Protein AF-A0A3D5J7H6-F1 (afdb_monomer_lite)

Structure (mmCIF, N/CA/C/O backbone):
data_AF-A0A3D5J7H6-F1
#
_entry.id   AF-A0A3D5J7H6-F1
#
loop_
_atom_site.group_PDB
_atom_site.id
_atom_site.type_symbol
_atom_site.label_atom_id
_atom_site.label_alt_id
_atom_site.label_comp_id
_atom_site.label_asym_id
_atom_site.label_entity_id
_atom_site.label_seq_id
_atom_site.pdbx_PDB_ins_code
_atom_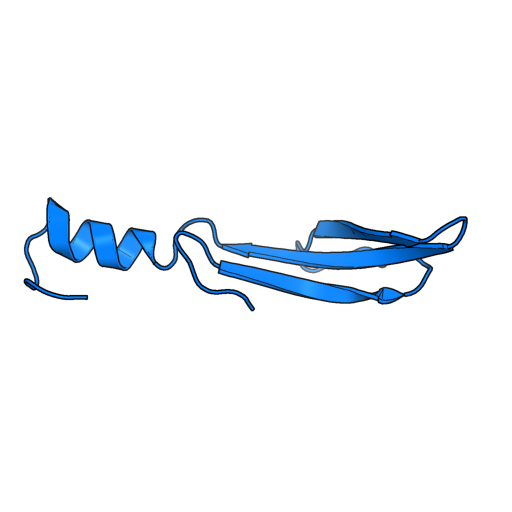site.Cartn_x
_atom_site.Cartn_y
_atom_site.Cartn_z
_atom_site.occupancy
_atom_site.B_iso_or_equiv
_atom_site.auth_seq_id
_atom_site.auth_comp_id
_atom_site.auth_asym_id
_atom_site.auth_atom_id
_atom_site.pdbx_PDB_model_num
ATOM 1 N N . ASN A 1 1 ? 2.989 -5.667 3.213 1.00 71.38 1 ASN A N 1
ATOM 2 C CA . ASN A 1 1 ? 1.855 -4.986 3.868 1.00 71.38 1 ASN A CA 1
ATOM 3 C C . ASN A 1 1 ? 2.374 -4.170 5.018 1.00 71.38 1 ASN A C 1
ATOM 5 O O . ASN A 1 1 ? 2.960 -4.744 5.928 1.00 71.38 1 ASN A O 1
ATOM 9 N N . THR A 1 2 ? 2.175 -2.862 4.959 1.00 83.75 2 THR A N 1
ATOM 10 C CA . THR A 1 2 ? 2.463 -1.958 6.073 1.00 83.75 2 THR A CA 1
ATOM 11 C C . THR A 1 2 ? 1.140 -1.582 6.721 1.00 83.75 2 THR A C 1
ATOM 13 O O . THR A 1 2 ? 0.245 -1.103 6.028 1.00 83.75 2 THR A O 1
ATOM 16 N N . TYR A 1 3 ? 1.010 -1.824 8.026 1.00 88.50 3 TYR A N 1
ATOM 17 C CA . TYR A 1 3 ? -0.221 -1.610 8.786 1.00 88.50 3 TYR A CA 1
ATOM 18 C C . TYR A 1 3 ? -0.081 -0.356 9.655 1.00 88.50 3 TYR A C 1
ATOM 20 O O . TYR A 1 3 ? 0.674 -0.350 10.623 1.00 88.50 3 TYR A O 1
ATOM 28 N N . GLY A 1 4 ? -0.799 0.705 9.294 1.00 92.50 4 GLY A N 1
ATOM 29 C CA . GLY A 1 4 ? -0.904 1.952 10.052 1.00 92.50 4 GLY A CA 1
ATOM 30 C C . GLY A 1 4 ? -2.358 2.416 10.099 1.00 92.50 4 GLY A C 1
ATOM 31 O O . GLY A 1 4 ? -3.265 1.591 10.191 1.00 92.50 4 GLY A O 1
ATOM 32 N N . THR A 1 5 ? -2.605 3.725 9.989 1.00 92.62 5 THR A N 1
ATOM 33 C CA . THR A 1 5 ? -3.968 4.282 9.861 1.00 92.62 5 THR A CA 1
ATOM 34 C C . THR A 1 5 ? -4.753 3.585 8.739 1.00 92.62 5 THR A C 1
ATOM 36 O O . THR A 1 5 ? -5.884 3.153 8.959 1.00 92.62 5 THR A O 1
ATOM 39 N N . GLY A 1 6 ? -4.108 3.393 7.585 1.00 92.38 6 GLY A N 1
ATOM 40 C CA . GLY A 1 6 ? -4.517 2.469 6.524 1.00 92.38 6 GLY A CA 1
ATOM 41 C C . GLY A 1 6 ? -3.534 1.299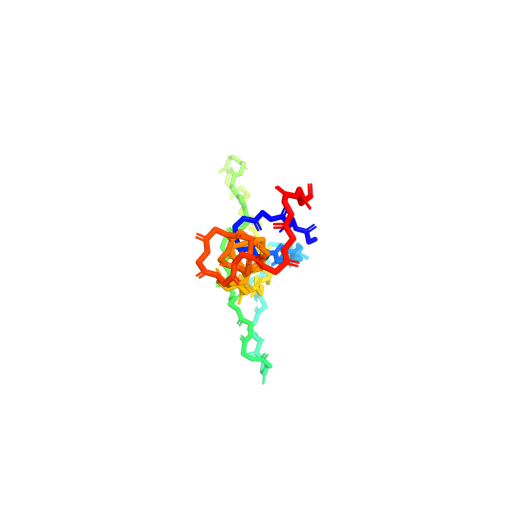 6.384 1.00 92.38 6 GLY A C 1
ATOM 42 O O . GLY A 1 6 ? -2.508 1.250 7.065 1.00 92.38 6 GLY A O 1
ATOM 43 N N . CYS A 1 7 ? -3.836 0.353 5.500 1.00 92.75 7 CYS A N 1
ATOM 44 C CA . CYS A 1 7 ? -2.953 -0.753 5.148 1.00 92.75 7 CYS A CA 1
ATOM 45 C C . CYS A 1 7 ? -2.627 -0.710 3.656 1.00 92.75 7 CYS A C 1
ATOM 47 O O . 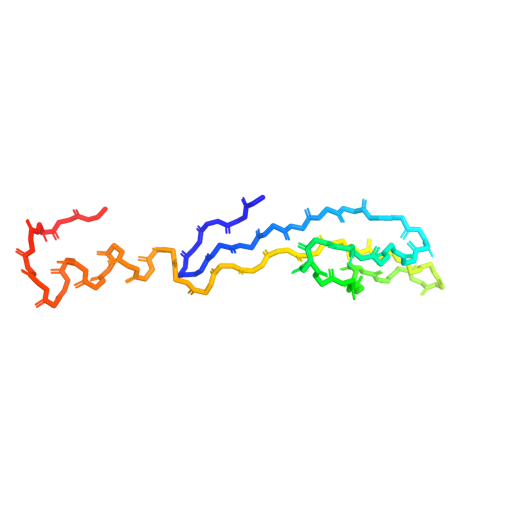CYS A 1 7 ? -3.528 -0.671 2.820 1.00 92.75 7 CYS A O 1
ATOM 49 N N . PHE A 1 8 ? -1.335 -0.731 3.336 1.00 92.94 8 PHE A N 1
ATOM 50 C CA . PHE A 1 8 ? -0.850 -0.674 1.961 1.00 92.94 8 PHE A CA 1
ATOM 51 C C . PHE A 1 8 ? -0.003 -1.909 1.659 1.00 92.94 8 PHE A C 1
ATOM 53 O O . PHE A 1 8 ? 0.962 -2.235 2.366 1.00 92.94 8 PHE A O 1
ATOM 60 N N . LEU A 1 9 ? -0.389 -2.619 0.606 1.00 93.50 9 LEU A N 1
ATOM 61 C CA . LEU A 1 9 ? 0.385 -3.684 -0.013 1.00 93.50 9 LEU A CA 1
ATOM 62 C C . LEU A 1 9 ? 1.143 -3.083 -1.194 1.00 93.50 9 LEU A C 1
ATOM 64 O O . LEU A 1 9 ? 0.530 -2.454 -2.047 1.00 93.50 9 LEU A O 1
ATOM 68 N N . MET A 1 10 ? 2.442 -3.355 -1.280 1.00 95.00 10 MET A N 1
ATOM 69 C CA . MET A 1 10 ? 3.229 -3.133 -2.490 1.00 95.00 10 MET A CA 1
ATOM 70 C C . MET A 1 10 ? 3.937 -4.422 -2.878 1.00 95.00 10 MET A C 1
ATOM 72 O O . MET A 1 10 ? 4.579 -5.063 -2.043 1.00 95.00 10 MET A O 1
ATOM 76 N N . LEU A 1 11 ? 3.841 -4.770 -4.156 1.00 95.69 11 LEU A N 1
ATOM 77 C CA . LEU A 1 11 ? 4.551 -5.878 -4.775 1.00 95.69 11 LEU A CA 1
ATOM 78 C C . LEU A 1 11 ? 5.427 -5.336 -5.904 1.00 95.69 11 LEU A C 1
ATOM 80 O O . LEU A 1 11 ? 4.919 -4.700 -6.821 1.00 95.69 11 LEU A O 1
ATOM 84 N N . ASN A 1 12 ? 6.729 -5.604 -5.851 1.00 96.44 12 ASN A N 1
ATOM 85 C CA . ASN A 1 12 ? 7.668 -5.216 -6.902 1.00 96.44 12 ASN A CA 1
ATOM 86 C C . ASN A 1 12 ? 7.342 -5.947 -8.223 1.00 96.44 12 ASN A C 1
ATOM 88 O O . ASN A 1 12 ? 7.257 -7.174 -8.244 1.00 96.44 12 ASN A O 1
ATOM 92 N N . ALA A 1 13 ? 7.169 -5.189 -9.309 1.00 96.38 13 ALA A N 1
ATOM 93 C CA . ALA A 1 13 ? 6.854 -5.671 -10.657 1.00 96.38 13 ALA A CA 1
ATOM 94 C C . ALA A 1 13 ? 8.041 -5.561 -11.642 1.00 96.38 13 ALA A C 1
ATOM 96 O O . ALA A 1 13 ? 7.912 -5.877 -12.825 1.00 96.38 13 ALA A O 1
ATOM 97 N N . GLY A 1 14 ? 9.213 -5.134 -11.168 1.00 95.88 14 GLY A N 1
ATOM 98 C CA . GLY A 1 14 ? 10.415 -4.979 -11.979 1.00 95.88 14 GLY A CA 1
ATOM 99 C C . GLY A 1 14 ? 10.322 -3.805 -12.966 1.00 95.88 14 GLY A C 1
ATOM 100 O O . GLY A 1 14 ? 9.604 -2.835 -12.716 1.00 95.88 14 GLY A O 1
ATOM 101 N N . PRO A 1 15 ? 11.048 -3.853 -14.096 1.00 96.81 15 PRO A N 1
ATOM 102 C CA . PRO A 1 15 ? 11.195 -2.708 -14.998 1.00 96.81 15 PRO A CA 1
ATOM 103 C C . PRO A 1 15 ? 9.996 -2.474 -15.926 1.00 96.81 15 PRO A C 1
ATOM 105 O O . PRO A 1 15 ? 9.977 -1.497 -16.674 1.00 96.81 15 PRO A O 1
ATOM 108 N N . LYS A 1 16 ? 8.997 -3.365 -15.920 1.00 96.50 16 LYS A N 1
ATOM 109 C CA . LYS A 1 16 ? 7.804 -3.255 -16.768 1.00 96.50 16 LYS A CA 1
ATOM 110 C C . LYS A 1 16 ? 6.561 -3.100 -15.892 1.00 96.50 16 LYS A C 1
ATOM 112 O O . LYS A 1 16 ? 6.398 -3.878 -14.954 1.00 96.50 16 LYS A O 1
ATOM 117 N N . PRO A 1 17 ? 5.666 -2.143 -16.189 1.00 95.44 17 PRO A N 1
ATOM 118 C CA . PRO A 1 17 ? 4.410 -2.038 -15.465 1.00 95.44 17 PRO A CA 1
ATOM 119 C C . PRO A 1 17 ? 3.554 -3.283 -15.726 1.00 95.44 17 PRO A C 1
ATOM 121 O O . PRO A 1 17 ? 3.404 -3.724 -16.866 1.00 95.44 17 PRO A O 1
ATOM 124 N N . VAL A 1 18 ? 2.976 -3.834 -14.661 1.00 95.88 18 VAL A N 1
ATOM 125 C CA . VAL A 1 18 ? 1.972 -4.901 -14.735 1.00 95.88 18 VAL A CA 1
ATOM 126 C C . VAL A 1 18 ? 0.611 -4.269 -14.495 1.00 95.88 18 VAL A C 1
ATOM 128 O O . VAL A 1 18 ? 0.414 -3.653 -13.453 1.00 95.88 18 VAL A O 1
ATOM 131 N N . TYR A 1 19 ? -0.321 -4.420 -15.435 1.00 95.19 19 TYR A N 1
ATOM 132 C CA . TYR A 1 19 ? -1.702 -3.953 -15.291 1.00 95.19 19 TYR A CA 1
ATOM 133 C C . TYR A 1 19 ? -2.562 -5.022 -14.621 1.00 95.19 19 TYR A C 1
ATOM 135 O O . TYR A 1 19 ? -2.563 -6.181 -15.036 1.00 95.19 19 TYR A O 1
ATOM 143 N N . SER A 1 20 ? -3.280 -4.641 -13.567 1.00 94.12 20 SER A N 1
ATOM 144 C CA . SER A 1 20 ? -4.114 -5.574 -12.810 1.00 94.12 20 SER A CA 1
ATOM 145 C C . SER A 1 20 ? -5.519 -5.696 -13.394 1.00 94.12 20 SER A C 1
ATOM 147 O O . SER A 1 20 ? -6.201 -4.698 -13.592 1.00 94.12 20 SER A O 1
ATOM 149 N N . ASN A 1 21 ? -5.992 -6.935 -13.551 1.00 95.44 21 ASN A N 1
ATOM 150 C CA . ASN A 1 21 ? -7.406 -7.245 -13.812 1.00 95.44 21 ASN A CA 1
ATOM 151 C C . ASN A 1 21 ? -8.230 -7.398 -12.516 1.00 95.44 21 ASN A C 1
ATOM 153 O O . ASN A 1 21 ? -9.420 -7.692 -12.568 1.00 95.44 21 ASN A O 1
ATOM 157 N N . HIS A 1 22 ? -7.599 -7.211 -11.352 1.00 94.31 22 HIS A N 1
ATOM 158 C CA . HIS A 1 22 ? -8.185 -7.420 -10.024 1.00 94.31 22 HIS A CA 1
ATOM 159 C C . HIS A 1 22 ? -8.161 -6.134 -9.184 1.00 94.31 22 HIS A C 1
ATOM 161 O O . HIS A 1 22 ? -7.948 -6.183 -7.978 1.00 94.31 22 HIS A O 1
ATOM 167 N N . GLN A 1 23 ? -8.352 -4.979 -9.832 1.00 93.12 23 GLN A N 1
ATOM 168 C CA . GLN A 1 23 ? -8.505 -3.669 -9.176 1.00 93.12 23 GLN A CA 1
ATOM 169 C C . GLN A 1 23 ? -7.310 -3.245 -8.297 1.00 93.12 23 GLN A C 1
ATOM 171 O O . GLN A 1 23 ? -7.474 -2.512 -7.326 1.00 93.12 23 GLN A O 1
ATOM 176 N N . LEU A 1 24 ? -6.098 -3.684 -8.650 1.00 96.00 24 LEU A N 1
ATOM 177 C CA . LEU A 1 24 ? -4.866 -3.155 -8.055 1.00 96.00 24 LEU A CA 1
ATOM 178 C C . LEU A 1 24 ? -4.337 -1.994 -8.893 1.00 96.00 24 LEU A C 1
ATOM 180 O O . LEU A 1 24 ? -4.512 -1.967 -10.113 1.00 96.00 24 LEU A O 1
ATOM 184 N N . LEU A 1 25 ? -3.650 -1.066 -8.238 1.00 96.19 25 LEU A N 1
ATOM 185 C CA . LEU A 1 25 ? -3.003 0.057 -8.898 1.00 96.19 25 LEU A CA 1
ATOM 186 C C . LEU A 1 25 ? -1.644 -0.374 -9.453 1.00 96.19 25 LEU A C 1
ATOM 188 O O . LEU A 1 25 ? -0.850 -1.011 -8.766 1.00 96.19 25 LEU A O 1
ATOM 192 N N . SER A 1 26 ? -1.362 0.004 -10.696 1.00 96.62 26 SER A N 1
ATOM 193 C CA . SER A 1 26 ? -0.028 -0.094 -11.290 1.00 96.62 26 SER A CA 1
ATOM 194 C C . SER A 1 26 ? 0.692 1.230 -11.070 1.00 96.62 26 SER A C 1
ATOM 196 O O . SER A 1 26 ? 0.289 2.247 -11.633 1.00 96.62 26 SER A O 1
ATOM 198 N N . THR A 1 27 ? 1.744 1.229 -10.257 1.00 96.38 27 THR A N 1
ATOM 199 C CA . THR A 1 27 ? 2.439 2.452 -9.833 1.00 96.38 27 THR A CA 1
ATOM 200 C C . THR A 1 27 ? 3.952 2.345 -10.013 1.00 96.38 27 THR A C 1
ATOM 202 O O . THR A 1 27 ? 4.490 1.277 -10.313 1.00 96.38 27 THR A O 1
ATOM 205 N N . ILE A 1 28 ? 4.659 3.461 -9.850 1.00 97.00 28 ILE A N 1
ATOM 206 C CA . ILE A 1 28 ? 6.124 3.480 -9.794 1.00 97.00 28 ILE A CA 1
ATOM 207 C C . ILE A 1 28 ? 6.536 3.135 -8.363 1.00 97.00 28 ILE A C 1
ATOM 209 O O . ILE A 1 28 ? 6.111 3.800 -7.425 1.00 97.00 28 ILE A O 1
ATOM 213 N N . ALA A 1 29 ? 7.374 2.112 -8.198 1.00 97.19 29 ALA A N 1
ATOM 214 C CA . ALA A 1 29 ? 7.928 1.754 -6.898 1.00 97.19 29 ALA A CA 1
ATOM 215 C C . ALA A 1 29 ? 9.066 2.708 -6.517 1.00 97.19 29 ALA A C 1
ATOM 217 O O . ALA A 1 29 ? 9.057 3.306 -5.446 1.00 97.19 29 ALA A O 1
ATOM 218 N N . TRP A 1 30 ? 10.040 2.858 -7.418 1.00 97.69 30 TRP A N 1
ATOM 219 C CA . TRP A 1 30 ? 11.162 3.784 -7.286 1.00 97.69 30 TRP A CA 1
ATOM 220 C C . TRP A 1 30 ? 11.851 3.995 -8.635 1.00 97.69 30 TRP A C 1
ATOM 222 O O . TRP A 1 30 ? 11.630 3.262 -9.604 1.00 97.69 30 TRP A O 1
ATOM 232 N N . GLN A 1 31 ? 12.736 4.986 -8.676 1.00 97.06 31 GLN A N 1
ATOM 233 C CA . GLN A 1 31 ? 13.669 5.193 -9.773 1.00 97.06 31 GLN A CA 1
ATOM 234 C C . GLN A 1 31 ? 15.066 5.448 -9.209 1.00 97.06 31 GLN A C 1
ATOM 236 O O . GLN A 1 31 ? 15.230 6.279 -8.316 1.00 97.06 31 GLN A O 1
ATOM 241 N N . ILE A 1 32 ? 16.058 4.726 -9.730 1.00 97.50 32 ILE A N 1
ATOM 242 C CA . ILE A 1 32 ? 17.468 4.867 -9.360 1.00 97.50 32 ILE A CA 1
ATOM 243 C C . ILE A 1 32 ? 18.241 5.084 -10.660 1.00 97.50 32 ILE A C 1
ATOM 245 O O . ILE A 1 32 ? 18.328 4.195 -11.502 1.00 97.50 32 ILE A O 1
ATOM 249 N N . GLY A 1 33 ? 18.756 6.300 -10.850 1.00 96.38 33 GLY A N 1
ATOM 250 C CA . GLY A 1 33 ? 19.335 6.709 -12.130 1.00 96.38 33 GLY A CA 1
ATOM 251 C C . GLY A 1 33 ? 18.301 6.660 -13.260 1.00 96.38 33 GLY A C 1
ATOM 252 O O . GLY A 1 33 ? 17.219 7.248 -13.154 1.00 96.38 33 GLY A O 1
ATOM 253 N N . GLU A 1 34 ? 18.641 5.952 -14.336 1.00 96.06 34 GLU A N 1
ATOM 254 C CA . GLU A 1 34 ? 17.764 5.734 -15.495 1.00 96.06 34 GLU A CA 1
ATOM 255 C C . GLU A 1 34 ? 16.852 4.505 -15.334 1.00 96.06 34 GLU A C 1
ATOM 257 O O . GLU A 1 34 ? 15.907 4.325 -16.103 1.00 96.06 34 GLU A O 1
ATOM 262 N N . GLU A 1 35 ? 17.082 3.676 -14.310 1.00 96.56 35 GLU A N 1
ATOM 263 C CA . GLU A 1 35 ? 16.296 2.469 -14.078 1.00 96.56 35 GLU A CA 1
ATOM 264 C C . GLU A 1 35 ? 15.064 2.764 -13.222 1.00 96.56 35 GLU A C 1
ATOM 266 O O . GLU A 1 35 ? 15.146 3.180 -12.060 1.00 96.56 35 GLU A O 1
ATOM 271 N N . ARG A 1 36 ? 13.888 2.512 -13.798 1.00 97.62 36 ARG A N 1
ATOM 272 C CA . ARG A 1 36 ? 12.597 2.629 -13.119 1.00 97.62 36 ARG A CA 1
ATOM 273 C C . ARG A 1 36 ? 12.048 1.251 -12.784 1.00 97.62 36 ARG A C 1
ATOM 275 O O . ARG A 1 36 ? 11.939 0.399 -13.659 1.00 97.62 36 ARG A O 1
ATOM 282 N N . THR A 1 37 ? 11.646 1.070 -11.531 1.00 98.12 37 THR A N 1
ATOM 283 C CA .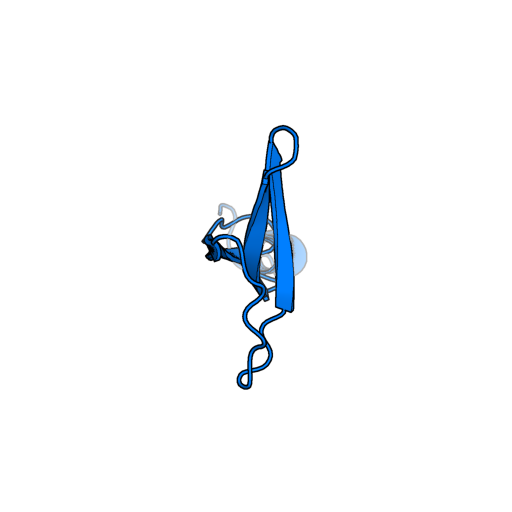 THR A 1 37 ? 10.954 -0.133 -11.061 1.00 98.12 37 THR A CA 1
ATOM 284 C C . THR A 1 37 ? 9.497 0.198 -10.762 1.00 98.12 37 THR A C 1
ATOM 286 O O . THR A 1 37 ? 9.198 1.219 -10.142 1.00 98.12 37 THR A O 1
ATOM 289 N N . TYR A 1 38 ? 8.584 -0.661 -11.199 1.00 98.00 38 TYR A N 1
ATOM 290 C CA . TYR A 1 38 ? 7.148 -0.533 -10.974 1.00 98.00 38 TYR A CA 1
ATOM 291 C C . TYR A 1 38 ? 6.693 -1.430 -9.824 1.00 98.00 38 TYR A C 1
ATOM 293 O O . TYR A 1 38 ? 7.380 -2.378 -9.441 1.00 98.00 38 TYR A O 1
ATOM 301 N N . ALA A 1 39 ? 5.518 -1.141 -9.281 1.00 97.75 39 ALA A N 1
ATOM 302 C CA . ALA A 1 39 ? 4.857 -1.978 -8.298 1.00 97.75 39 ALA A CA 1
ATOM 303 C C . ALA A 1 39 ? 3.370 -2.140 -8.606 1.00 97.75 39 ALA A C 1
ATOM 305 O O . ALA A 1 39 ? 2.740 -1.276 -9.219 1.00 97.75 39 ALA A O 1
ATOM 306 N N . LEU A 1 40 ? 2.820 -3.254 -8.135 1.00 97.06 40 LEU A N 1
ATOM 307 C CA . LEU A 1 40 ? 1.391 -3.400 -7.912 1.00 97.06 40 LEU A CA 1
ATOM 308 C C . LEU A 1 40 ? 1.075 -2.974 -6.483 1.00 97.06 40 LEU A C 1
ATOM 310 O O . LEU A 1 40 ? 1.691 -3.466 -5.535 1.00 97.06 40 LEU A O 1
ATOM 314 N N . GLU A 1 41 ? 0.111 -2.078 -6.343 1.00 97.06 41 GLU A N 1
ATOM 315 C CA . GLU A 1 41 ? -0.320 -1.529 -5.068 1.00 97.06 41 GLU A CA 1
ATOM 316 C C . GLU A 1 41 ? -1.775 -1.908 -4.773 1.00 97.06 41 GLU A C 1
ATOM 318 O O . GLU A 1 41 ? -2.656 -1.814 -5.631 1.00 97.06 41 GLU A O 1
ATOM 323 N N . GLY A 1 42 ? -2.020 -2.333 -3.534 1.00 95.19 42 GLY A N 1
ATOM 324 C CA . GLY A 1 42 ? -3.355 -2.467 -2.960 1.00 95.19 42 GLY A CA 1
ATOM 325 C C . GLY A 1 42 ? -3.485 -1.552 -1.747 1.00 95.19 42 GLY A C 1
ATOM 326 O O . GLY A 1 42 ? -2.654 -1.619 -0.841 1.00 95.19 42 GLY A O 1
ATOM 327 N N . ALA A 1 43 ? -4.526 -0.720 -1.721 1.00 93.50 43 ALA A N 1
ATOM 328 C CA . ALA A 1 43 ? -4.754 0.259 -0.665 1.00 93.50 43 ALA A CA 1
ATOM 329 C C . ALA A 1 43 ? -6.036 -0.051 0.116 1.00 93.50 43 ALA A C 1
ATOM 331 O O . ALA A 1 43 ? -7.124 -0.158 -0.449 1.00 93.50 43 ALA A O 1
ATOM 332 N N . VAL A 1 44 ? -5.906 -0.151 1.435 1.00 93.69 44 VAL A N 1
ATOM 333 C CA . VAL A 1 44 ? -7.017 -0.229 2.385 1.00 93.69 44 VAL A CA 1
ATOM 334 C C . VAL A 1 44 ? -6.967 1.029 3.242 1.00 93.69 44 VAL A C 1
ATOM 336 O O . VAL A 1 44 ? -6.113 1.165 4.115 1.00 93.69 44 VAL A O 1
ATOM 339 N N . PHE A 1 45 ? -7.874 1.974 2.998 1.00 91.50 45 PHE A N 1
ATOM 340 C CA . PHE A 1 45 ? -7.824 3.292 3.646 1.00 91.50 45 PHE A CA 1
ATOM 341 C C . PHE A 1 45 ? -8.133 3.263 5.147 1.00 91.50 45 PHE A C 1
ATOM 343 O O . PHE A 1 45 ? -7.681 4.132 5.888 1.00 91.50 45 PHE A O 1
ATOM 350 N N . VAL A 1 46 ? -8.885 2.258 5.596 1.00 93.69 46 VAL A N 1
ATOM 351 C CA . VAL A 1 46 ? -9.310 2.104 6.988 1.00 93.69 46 VAL A CA 1
ATOM 352 C C . VAL A 1 46 ? -8.751 0.793 7.530 1.00 93.69 46 VAL A C 1
ATOM 354 O O . VAL A 1 46 ? -9.250 -0.280 7.203 1.00 93.69 46 VAL A O 1
ATOM 357 N N . ALA A 1 47 ? -7.693 0.884 8.334 1.00 94.00 47 ALA A N 1
ATOM 358 C CA . ALA A 1 47 ? -7.091 -0.254 9.025 1.00 94.00 47 ALA A CA 1
ATOM 359 C C . ALA A 1 47 ? -6.938 0.072 10.518 1.00 94.00 47 ALA A C 1
ATOM 361 O O . ALA A 1 47 ? -7.879 -0.112 11.285 1.00 94.00 47 ALA A O 1
ATOM 362 N N . GLY A 1 48 ? -5.807 0.637 10.944 1.00 92.75 48 GLY A N 1
ATOM 363 C CA . GLY A 1 48 ? -5.598 1.055 12.332 1.00 92.75 48 GLY A CA 1
ATOM 364 C C . GLY A 1 48 ? -6.527 2.188 12.773 1.00 92.75 48 GLY A C 1
ATOM 365 O O . GLY A 1 48 ? -6.880 2.258 13.949 1.00 92.75 48 GLY A O 1
ATOM 366 N N . SER A 1 49 ? -7.003 3.027 11.843 1.00 95.25 49 SER A N 1
ATOM 367 C CA . SER A 1 49 ? -8.015 4.050 12.149 1.00 95.25 49 SER A CA 1
ATOM 368 C C . SER A 1 49 ? -9.337 3.457 12.627 1.00 95.25 49 SER A C 1
ATOM 370 O O . SER A 1 49 ? -10.020 4.092 13.426 1.00 95.25 49 SER A O 1
ATOM 372 N N . LEU A 1 50 ? -9.684 2.235 12.205 1.00 96.25 50 LEU A N 1
ATOM 373 C CA . LEU A 1 50 ? -10.869 1.545 12.711 1.00 96.25 50 LEU A CA 1
ATOM 374 C C . LEU A 1 50 ? -10.720 1.231 14.197 1.00 96.25 50 LEU A C 1
ATOM 376 O O . LEU A 1 50 ? -11.625 1.507 14.976 1.00 96.25 50 LEU A O 1
ATOM 380 N N . ILE A 1 51 ? -9.560 0.704 14.595 1.00 94.56 51 ILE A N 1
ATOM 381 C CA . ILE A 1 51 ? -9.262 0.391 15.997 1.00 94.56 51 ILE A CA 1
ATOM 382 C C . ILE A 1 51 ? -9.283 1.672 16.836 1.00 94.56 51 ILE A C 1
ATOM 384 O O . ILE A 1 51 ? -9.899 1.704 17.898 1.00 94.56 51 ILE A O 1
ATOM 388 N N . GLN A 1 52 ? -8.694 2.756 16.326 1.00 93.62 52 GLN A N 1
ATOM 389 C CA . GLN A 1 52 ? -8.743 4.066 16.983 1.00 93.62 52 GLN A CA 1
ATOM 390 C C . GLN A 1 52 ? -10.177 4.586 17.128 1.00 93.62 52 GLN A C 1
ATOM 392 O O . GLN A 1 52 ? -10.546 5.067 18.192 1.00 93.62 52 GLN A O 1
ATOM 397 N N . TRP A 1 53 ? -11.011 4.455 16.097 1.00 96.50 53 TRP A N 1
ATOM 398 C CA . TRP A 1 53 ? -12.403 4.897 16.152 1.00 96.50 53 TRP A CA 1
AT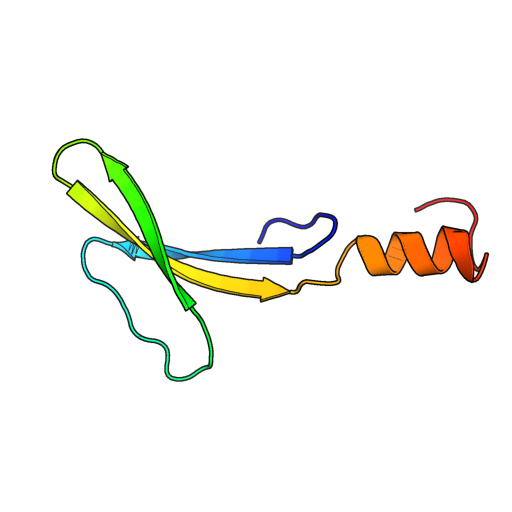OM 399 C C . TRP A 1 53 ? -13.232 4.094 17.164 1.00 96.50 53 TRP A C 1
ATOM 401 O O . TRP A 1 53 ? -13.979 4.682 17.947 1.00 96.50 53 TRP A O 1
ATOM 411 N N . LEU A 1 54 ? -13.060 2.770 17.207 1.00 96.62 54 LEU A N 1
ATOM 412 C CA . LEU A 1 54 ? -13.733 1.914 18.189 1.00 96.62 54 LEU A CA 1
ATOM 413 C C . LEU A 1 54 ? -13.326 2.259 19.632 1.00 96.62 54 LEU A C 1
ATO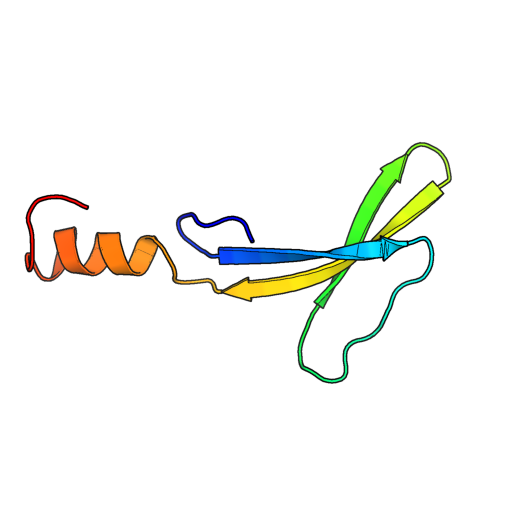M 415 O O . LEU A 1 54 ? -14.180 2.256 20.519 1.00 96.62 54 LEU A O 1
ATOM 419 N N . ARG A 1 55 ? -12.052 2.607 19.855 1.00 96.44 55 ARG A N 1
ATOM 420 C CA . ARG A 1 55 ? -11.536 3.066 21.153 1.00 96.44 55 ARG A CA 1
ATOM 421 C C . ARG A 1 55 ? -12.077 4.445 21.534 1.00 96.44 55 ARG A C 1
ATOM 423 O O . ARG A 1 55 ? -12.609 4.617 22.620 1.00 96.44 55 ARG A O 1
ATOM 430 N N . ASP A 1 56 ? -11.957 5.421 20.636 1.00 95.69 56 ASP A N 1
ATOM 431 C CA . ASP A 1 56 ? -12.132 6.843 20.969 1.00 95.69 56 ASP A CA 1
ATOM 432 C C . ASP A 1 56 ? -13.569 7.346 20.803 1.00 95.69 56 ASP A C 1
ATOM 434 O O . ASP A 1 56 ? -13.920 8.387 21.357 1.00 95.69 56 ASP A O 1
ATOM 438 N N . LYS A 1 57 ? -14.384 6.686 19.969 1.00 96.75 57 LYS A N 1
ATOM 439 C CA . LYS A 1 57 ? -15.760 7.124 19.666 1.00 96.75 57 LYS A CA 1
ATOM 440 C C . LYS A 1 57 ? -16.818 6.194 20.219 1.00 96.75 57 LYS A C 1
ATOM 442 O O . LYS A 1 57 ? -17.859 6.674 20.650 1.00 96.75 57 LYS A O 1
ATOM 447 N N . MET A 1 58 ? -16.570 4.889 20.177 1.00 96.88 58 MET A N 1
ATOM 448 C CA . MET A 1 58 ? -17.489 3.908 20.752 1.00 96.88 58 MET A CA 1
ATOM 449 C C . MET A 1 58 ? -17.109 3.495 22.177 1.00 96.88 58 MET A C 1
ATOM 451 O O . MET A 1 58 ? -17.903 2.811 22.814 1.00 96.88 58 MET A O 1
ATOM 455 N N . GLU A 1 59 ? -15.920 3.883 22.657 1.00 95.56 59 GLU A N 1
ATOM 456 C CA . GLU A 1 59 ? -15.418 3.594 24.011 1.00 95.56 59 GLU A CA 1
ATOM 457 C C . GLU A 1 59 ? -15.487 2.102 24.386 1.00 95.56 59 GLU A C 1
ATOM 459 O O . GLU A 1 59 ? -15.635 1.735 25.550 1.00 95.56 59 GLU A O 1
ATOM 464 N N . LEU A 1 60 ? -15.362 1.210 23.393 1.00 96.81 60 LEU A N 1
ATOM 465 C CA . LEU A 1 60 ? -15.511 -0.238 23.599 1.00 96.81 60 LEU A CA 1
ATOM 466 C C . LEU A 1 60 ? -14.355 -0.846 24.404 1.00 96.81 60 LEU A C 1
ATOM 468 O O . LEU A 1 60 ? -14.499 -1.918 24.989 1.00 96.81 60 LEU A O 1
ATOM 472 N N . PHE A 1 61 ? -13.197 -0.188 24.399 1.00 95.88 61 PHE A N 1
ATOM 473 C CA . PHE A 1 61 ? -11.998 -0.578 25.130 1.00 95.88 61 PHE A CA 1
ATOM 474 C C . PHE A 1 61 ? -11.118 0.650 25.370 1.00 95.88 61 PHE A C 1
ATOM 476 O O . PHE A 1 61 ? -11.212 1.638 24.648 1.00 95.88 61 PHE A O 1
ATOM 483 N N . GLN A 1 62 ? -10.246 0.587 26.380 1.00 88.19 62 GLN A N 1
ATOM 484 C CA . GLN A 1 62 ? -9.418 1.736 26.767 1.00 88.19 62 GLN A CA 1
ATOM 485 C C . GLN A 1 62 ? -8.057 1.790 26.063 1.00 88.19 62 GLN A C 1
ATOM 487 O O . GLN A 1 62 ? -7.537 2.879 25.844 1.00 88.19 62 GLN A O 1
ATOM 492 N N . ASN A 1 63 ? -7.493 0.644 25.663 1.00 83.38 63 ASN A N 1
ATOM 493 C CA . ASN A 1 63 ? -6.163 0.556 25.051 1.00 83.38 63 ASN A CA 1
ATOM 494 C C . ASN A 1 63 ? -6.185 -0.301 23.780 1.00 83.38 63 ASN A C 1
ATOM 496 O O . ASN A 1 63 ? -6.880 -1.315 23.740 1.00 83.38 63 ASN A O 1
ATOM 500 N N . ALA A 1 64 ? -5.416 0.125 22.774 1.00 72.56 64 ALA A N 1
ATOM 501 C CA . ALA A 1 64 ? -5.250 -0.528 21.475 1.00 72.56 64 ALA A CA 1
ATOM 502 C C . ALA A 1 64 ? -3.886 -1.220 21.377 1.00 72.56 64 ALA A C 1
ATOM 504 O O . ALA A 1 64 ? -2.924 -0.662 21.955 1.00 72.56 64 ALA A O 1
#

pLDDT: mean 94.19, std 4.91, range [71.38, 98.12]

Radius of gyration: 16.54 Å; chains: 1; bounding box: 37×14×44 Å

Secondary structure (DSSP, 8-state):
-EESSSEEEEEEEETSPPPPSSS-EEEEEEEETTEEEEEEEEEES-SHHHHHHHHHTS-S-S--

Sequence (64 aa):
NTYGTGCFLMLNAGPKPVYSNHQLLSTIAWQIGEERTYALEGAVFVAGSLIQWLRDKMELFQNA

Foldseek 3Di:
DDADQKDKDKDKPFQDFDDDPPPWDWAWPDDDPPGTIIITMDIGNGGVVVVVCCCPPVVPDPDD